Protein AF-A0A1A2NCG4-F1 (afdb_monomer_lite)

Foldseek 3Di:
DDDDDDDDDPPPPPPPPVPPPDDDLVRVLVVLVVVLVVLVVQLVVCVVVDDPSNVVSVVVNVVSVVVNVVSVVPPDAQVCPCVVPVDHDGDDDPDPPPPPPPPPDDDDDD

Secondary structure (DSSP, 8-state):
------------------------HHHHHHHHHHHHHHHHHHHHHHHTT-SHHHHHHHHHHHHHHHHHHHHHHTS--HHHHHHHHSSS-----------SSSS-------

Radius of gyration: 27.73 Å; chains: 1; bounding box: 93×32×76 Å

Structure (mmCIF, N/CA/C/O backbone):
data_AF-A0A1A2NCG4-F1
#
_entry.id   AF-A0A1A2NCG4-F1
#
loop_
_atom_site.group_PDB
_atom_site.id
_atom_site.type_symbol
_atom_site.label_atom_id
_atom_site.label_alt_id
_atom_site.label_comp_id
_atom_site.label_asym_id
_atom_site.label_entity_id
_atom_site.label_seq_id
_atom_site.pdbx_PDB_ins_code
_atom_site.Cartn_x
_atom_site.Cartn_y
_atom_site.Cartn_z
_atom_site.occupancy
_atom_site.B_iso_or_equiv
_atom_site.auth_seq_id
_atom_site.auth_comp_id
_atom_site.auth_asym_id
_atom_site.auth_atom_id
_atom_site.pdbx_PDB_model_num
ATOM 1 N N . MET A 1 1 ? 63.671 -20.249 -1.790 1.00 40.69 1 MET A N 1
ATOM 2 C CA . MET A 1 1 ? 62.446 -20.794 -2.418 1.00 40.69 1 MET A CA 1
ATOM 3 C C . MET A 1 1 ? 62.021 -21.967 -1.548 1.00 40.69 1 MET A C 1
ATOM 5 O O . MET A 1 1 ? 62.850 -22.837 -1.359 1.00 40.69 1 MET A O 1
ATOM 9 N N . SER A 1 2 ? 60.876 -22.022 -0.878 1.00 42.03 2 SER A N 1
ATOM 10 C CA . SER A 1 2 ? 59.622 -21.285 -1.029 1.00 42.03 2 SER A CA 1
ATOM 11 C C . SER A 1 2 ? 58.875 -21.240 0.310 1.00 42.03 2 SER A C 1
ATOM 13 O O . SER A 1 2 ? 59.149 -22.031 1.209 1.00 42.03 2 SER A O 1
ATOM 15 N N . SER A 1 3 ? 57.988 -20.258 0.407 1.00 44.75 3 SER A N 1
ATOM 16 C CA . SER A 1 3 ? 57.335 -19.721 1.595 1.00 44.75 3 SER A CA 1
ATOM 17 C C . SER A 1 3 ? 56.374 -20.658 2.334 1.00 44.75 3 SER A C 1
ATOM 19 O O . SER A 1 3 ? 55.581 -21.369 1.726 1.00 44.75 3 SER A O 1
ATOM 21 N N . GLU A 1 4 ? 56.470 -20.578 3.662 1.00 43.50 4 GLU A N 1
ATOM 22 C CA . GLU A 1 4 ? 55.412 -20.226 4.623 1.00 43.50 4 GLU A CA 1
ATOM 23 C C . GLU A 1 4 ? 53.996 -20.780 4.386 1.00 43.50 4 GLU A C 1
ATOM 25 O O . GLU A 1 4 ? 53.240 -20.344 3.518 1.00 43.50 4 GLU A O 1
ATOM 30 N N . ALA A 1 5 ? 53.637 -21.729 5.250 1.00 50.12 5 ALA A N 1
ATOM 31 C CA . ALA A 1 5 ? 52.294 -22.243 5.429 1.00 50.12 5 ALA A CA 1
ATOM 32 C C . ALA A 1 5 ? 51.447 -21.327 6.334 1.00 50.12 5 ALA A C 1
ATOM 34 O O . ALA A 1 5 ? 51.942 -20.778 7.315 1.00 50.12 5 ALA A O 1
ATOM 35 N N . THR A 1 6 ? 50.136 -21.343 6.065 1.00 50.97 6 THR A N 1
ATOM 36 C CA . THR A 1 6 ? 49.026 -20.995 6.977 1.00 50.97 6 THR A CA 1
ATOM 37 C C . THR A 1 6 ? 48.635 -19.514 7.058 1.00 50.97 6 THR A C 1
ATOM 39 O O . THR A 1 6 ? 48.893 -18.825 8.039 1.00 50.97 6 THR A O 1
ATOM 42 N N . GLY A 1 7 ? 47.874 -19.053 6.060 1.00 45.34 7 GLY A N 1
ATOM 43 C CA . GLY A 1 7 ? 46.900 -17.974 6.262 1.00 45.34 7 GLY A CA 1
ATOM 44 C C . GLY A 1 7 ? 45.624 -18.545 6.901 1.00 45.34 7 GLY A C 1
ATOM 45 O O . GLY A 1 7 ? 45.206 -19.640 6.511 1.00 45.34 7 GLY A O 1
ATOM 46 N N . PRO A 1 8 ? 45.004 -17.868 7.885 1.00 47.22 8 PRO A N 1
ATOM 47 C CA . PRO A 1 8 ? 43.880 -18.416 8.628 1.00 47.22 8 PRO A CA 1
ATOM 48 C C . PRO A 1 8 ? 42.704 -18.656 7.685 1.00 47.22 8 PRO A C 1
ATOM 50 O O . PRO A 1 8 ? 42.287 -17.773 6.925 1.00 47.22 8 PRO A O 1
ATOM 53 N N . GLY A 1 9 ? 42.188 -19.884 7.746 1.00 47.66 9 GLY A N 1
ATOM 54 C CA . GLY A 1 9 ? 40.974 -20.290 7.068 1.00 47.66 9 GLY A CA 1
ATOM 55 C C . GLY A 1 9 ? 39.875 -19.288 7.377 1.00 47.66 9 GLY A C 1
ATOM 56 O O . GLY A 1 9 ? 39.400 -19.194 8.506 1.00 47.66 9 GLY A O 1
ATOM 57 N N . HIS A 1 10 ? 39.475 -18.536 6.356 1.00 52.81 10 HIS A N 1
ATOM 58 C CA . HIS A 1 10 ? 38.208 -17.834 6.376 1.00 52.81 10 HIS A CA 1
ATOM 59 C C . HIS A 1 10 ? 37.139 -18.917 6.335 1.00 52.81 10 HIS A C 1
ATOM 61 O O . HIS A 1 10 ? 36.687 -19.327 5.265 1.00 52.81 10 HIS A O 1
ATOM 67 N N . THR A 1 11 ? 36.755 -19.417 7.506 1.00 54.38 11 THR A N 1
ATOM 68 C CA . THR A 1 11 ? 35.474 -20.080 7.672 1.00 54.38 11 THR A CA 1
ATOM 69 C C . THR A 1 11 ? 34.425 -19.027 7.335 1.00 54.38 11 THR A C 1
ATOM 71 O O . THR A 1 11 ? 33.979 -18.280 8.204 1.00 54.38 11 THR A O 1
ATOM 74 N N . ARG A 1 12 ? 34.064 -18.911 6.049 1.00 61.94 12 ARG A N 1
ATOM 75 C CA . ARG A 1 12 ? 32.766 -18.364 5.667 1.00 61.94 12 ARG A CA 1
ATOM 76 C C . ARG A 1 12 ? 31.772 -19.306 6.319 1.00 61.94 12 ARG A C 1
ATOM 78 O O . ARG A 1 12 ? 31.490 -20.373 5.777 1.00 61.94 12 ARG A O 1
ATOM 85 N N . GLY A 1 13 ? 31.346 -18.964 7.532 1.00 55.66 13 GLY A N 1
ATOM 86 C CA . GLY A 1 13 ? 30.144 -19.540 8.098 1.00 55.66 13 GLY A CA 1
ATOM 87 C C . GLY A 1 13 ? 29.092 -19.367 7.021 1.00 55.66 13 GLY A C 1
ATOM 88 O O . GLY A 1 13 ? 28.848 -18.245 6.580 1.00 55.66 13 GLY A O 1
ATOM 89 N N . ARG A 1 14 ? 28.592 -20.488 6.502 1.00 59.34 14 ARG A N 1
ATOM 90 C CA . ARG A 1 14 ? 27.400 -20.488 5.672 1.00 59.34 14 ARG A CA 1
ATOM 91 C C . ARG A 1 14 ? 26.348 -19.872 6.578 1.00 59.34 14 ARG A C 1
ATOM 93 O O . ARG A 1 14 ? 25.971 -20.500 7.565 1.00 59.34 14 ARG A O 1
ATOM 100 N N . LEU A 1 15 ? 26.028 -18.602 6.340 1.00 61.09 15 LEU A N 1
ATOM 101 C CA . LEU A 1 15 ? 24.830 -18.028 6.910 1.00 61.09 15 LEU A CA 1
ATOM 102 C C . LEU A 1 15 ? 23.736 -18.988 6.461 1.00 61.09 15 LEU A C 1
ATOM 104 O O . LEU A 1 15 ? 23.639 -19.300 5.273 1.00 61.09 15 LEU A O 1
ATOM 108 N N . ASP A 1 16 ? 23.021 -19.547 7.427 1.00 59.84 16 ASP A N 1
ATOM 109 C CA . ASP A 1 16 ? 21.715 -20.158 7.212 1.00 59.84 16 ASP A CA 1
ATOM 110 C C . ASP A 1 16 ? 20.771 -19.007 6.830 1.00 59.84 16 ASP A C 1
ATOM 112 O O . ASP A 1 16 ? 19.940 -18.544 7.604 1.00 59.84 16 ASP A O 1
ATOM 116 N N . GLU A 1 17 ? 21.089 -18.377 5.702 1.00 57.78 17 GLU A N 1
ATOM 117 C CA . GLU A 1 17 ? 20.279 -17.388 5.032 1.00 57.78 17 GLU A CA 1
ATOM 118 C C . GLU A 1 17 ? 19.229 -18.237 4.349 1.00 57.78 17 GLU A C 1
ATOM 120 O O . GLU A 1 17 ? 19.511 -18.854 3.325 1.00 57.78 17 GLU A O 1
ATOM 125 N N . ASP A 1 18 ? 18.061 -18.334 4.991 1.00 62.50 18 ASP A N 1
ATOM 126 C CA . ASP A 1 18 ? 16.822 -18.757 4.350 1.00 62.50 18 ASP A CA 1
ATOM 127 C C . ASP A 1 18 ? 16.854 -18.240 2.911 1.00 62.50 18 ASP A C 1
ATOM 129 O O . ASP A 1 18 ? 16.861 -17.024 2.698 1.00 62.50 18 ASP A O 1
ATOM 133 N N . ASP A 1 19 ? 16.947 -19.151 1.941 1.00 57.56 19 ASP A N 1
ATOM 134 C CA . ASP A 1 19 ? 16.981 -18.819 0.523 1.00 57.56 19 ASP A CA 1
ATOM 135 C C . ASP A 1 19 ? 15.716 -18.011 0.204 1.00 57.56 19 ASP A C 1
ATOM 137 O O . ASP A 1 19 ? 14.617 -18.542 0.032 1.00 57.56 19 ASP A O 1
ATOM 141 N N . HIS A 1 20 ? 15.840 -16.685 0.218 1.00 71.75 20 HIS A N 1
ATOM 142 C CA . HIS A 1 20 ? 14.717 -15.800 -0.017 1.00 71.75 20 HIS A CA 1
ATOM 143 C C . HIS A 1 20 ? 14.464 -15.769 -1.517 1.00 71.75 20 HIS A C 1
ATOM 145 O O . HIS A 1 20 ? 15.168 -15.072 -2.253 1.00 71.75 20 HIS A O 1
ATOM 151 N N . ASP A 1 21 ? 13.446 -16.509 -1.959 1.00 75.88 21 ASP A N 1
ATOM 152 C CA . ASP A 1 21 ? 12.949 -16.439 -3.329 1.00 75.88 21 ASP A CA 1
ATOM 153 C C . ASP A 1 21 ? 12.750 -14.970 -3.723 1.00 75.88 21 ASP A C 1
ATOM 155 O O . ASP A 1 21 ? 11.909 -14.246 -3.172 1.00 75.88 21 ASP A O 1
ATOM 159 N N . LEU A 1 22 ? 13.565 -14.505 -4.673 1.00 78.94 22 LEU A N 1
ATOM 160 C CA . LEU A 1 22 ? 13.446 -13.152 -5.191 1.00 78.94 22 LEU A CA 1
ATOM 161 C C . LEU A 1 22 ? 12.140 -13.055 -5.974 1.00 78.94 22 LEU A C 1
ATOM 163 O O . LEU A 1 22 ? 11.995 -13.635 -7.048 1.00 78.94 22 LEU A O 1
ATOM 167 N N . LEU A 1 23 ? 11.195 -12.286 -5.440 1.00 78.12 23 LEU A N 1
ATOM 168 C CA . LEU A 1 23 ? 9.933 -12.022 -6.117 1.00 78.12 23 LEU A CA 1
ATOM 169 C C . LEU A 1 23 ? 10.169 -11.180 -7.372 1.00 78.12 23 LEU A C 1
ATOM 171 O O . LEU A 1 23 ? 10.882 -10.171 -7.348 1.00 78.12 23 LEU A O 1
ATOM 175 N N . THR A 1 24 ? 9.489 -11.532 -8.460 1.00 82.81 24 THR A N 1
ATOM 176 C CA . THR A 1 24 ? 9.395 -10.648 -9.621 1.00 82.81 24 THR A CA 1
ATOM 177 C C . THR A 1 24 ? 8.650 -9.362 -9.249 1.00 82.81 24 THR A C 1
ATOM 179 O O . THR A 1 24 ? 7.840 -9.325 -8.320 1.00 82.81 24 THR A O 1
ATOM 182 N N . PHE A 1 25 ? 8.859 -8.284 -10.013 1.00 77.56 25 PHE A N 1
ATOM 183 C CA . PHE A 1 25 ? 8.125 -7.024 -9.815 1.00 77.56 25 PHE A CA 1
ATOM 184 C C . PHE A 1 25 ? 6.600 -7.210 -9.787 1.00 77.56 25 PHE A C 1
ATOM 186 O O . PHE A 1 25 ? 5.899 -6.477 -9.086 1.00 77.56 25 PHE A O 1
ATOM 193 N N . THR A 1 26 ? 6.081 -8.180 -10.543 1.00 80.62 26 THR A N 1
ATOM 194 C CA . THR A 1 26 ? 4.645 -8.464 -10.598 1.00 80.62 26 THR A CA 1
ATOM 195 C C . THR A 1 26 ? 4.173 -9.152 -9.320 1.00 80.62 26 THR A C 1
ATOM 197 O O . THR A 1 26 ? 3.218 -8.679 -8.704 1.00 80.62 26 THR A O 1
ATOM 200 N N . GLU A 1 27 ? 4.880 -10.193 -8.876 1.00 86.81 27 GLU A N 1
ATOM 201 C CA . GLU A 1 27 ? 4.573 -10.931 -7.642 1.00 86.81 27 GLU A CA 1
ATOM 202 C C . GLU A 1 27 ? 4.716 -10.040 -6.403 1.00 86.81 27 GLU A C 1
ATOM 204 O O . GLU A 1 27 ? 3.833 -10.011 -5.544 1.00 86.81 27 GLU A O 1
ATOM 209 N N . ALA A 1 28 ? 5.772 -9.225 -6.342 1.00 87.25 28 ALA A N 1
ATOM 210 C CA . ALA A 1 28 ? 5.954 -8.235 -5.285 1.00 87.25 28 ALA A CA 1
ATOM 211 C C . ALA A 1 28 ? 4.804 -7.211 -5.265 1.00 87.25 28 ALA A C 1
ATOM 213 O O . ALA A 1 28 ? 4.313 -6.833 -4.199 1.00 87.25 28 ALA A O 1
ATOM 214 N N . GLY A 1 29 ? 4.331 -6.782 -6.440 1.00 88.06 29 GLY A N 1
ATOM 215 C CA . GLY A 1 29 ? 3.193 -5.872 -6.569 1.00 88.06 29 GLY A CA 1
ATOM 216 C C . GLY A 1 29 ? 1.853 -6.495 -6.161 1.00 88.06 29 GLY A C 1
ATOM 217 O O . GLY A 1 29 ? 0.999 -5.805 -5.602 1.00 88.06 29 GLY A O 1
ATOM 218 N N . GLU A 1 30 ? 1.640 -7.782 -6.432 1.00 90.38 30 GLU A N 1
ATOM 219 C CA . GLU A 1 30 ? 0.453 -8.527 -5.990 1.00 90.38 30 GLU A CA 1
ATOM 220 C C . GLU A 1 30 ? 0.429 -8.717 -4.483 1.00 90.38 30 GLU A C 1
ATOM 222 O O . GLU A 1 30 ? -0.557 -8.359 -3.832 1.00 90.38 30 GLU A O 1
ATOM 227 N N . ARG A 1 31 ? 1.546 -9.174 -3.919 1.00 91.25 31 ARG A N 1
ATOM 228 C CA . ARG A 1 31 ? 1.692 -9.338 -2.476 1.00 91.25 31 ARG A CA 1
ATOM 229 C C . ARG A 1 31 ? 1.472 -8.020 -1.740 1.00 91.25 31 ARG A C 1
ATOM 231 O O . ARG A 1 31 ? 0.681 -7.964 -0.802 1.00 91.25 31 ARG A O 1
ATOM 238 N N . LEU A 1 32 ? 2.075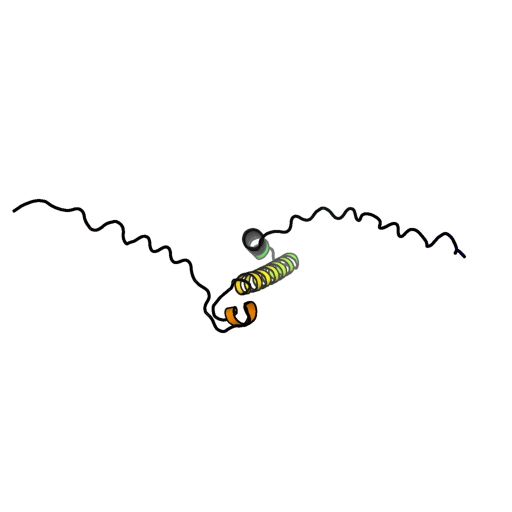 -6.934 -2.229 1.00 93.31 32 LEU A N 1
ATOM 239 C CA . LEU A 1 32 ? 1.904 -5.606 -1.644 1.00 93.31 32 LEU A CA 1
ATOM 240 C C . LEU A 1 32 ? 0.445 -5.122 -1.690 1.00 93.31 32 LEU A C 1
ATOM 242 O O . LEU A 1 32 ? -0.026 -4.509 -0.734 1.00 93.31 32 LEU A O 1
ATOM 246 N N . ARG A 1 33 ? -0.299 -5.412 -2.767 1.00 94.00 33 ARG A N 1
ATOM 247 C CA . ARG A 1 33 ? -1.738 -5.097 -2.838 1.00 94.00 33 ARG A CA 1
ATOM 248 C C . ARG A 1 33 ? -2.539 -5.857 -1.780 1.00 94.00 33 ARG A C 1
ATOM 250 O O . ARG A 1 33 ? -3.396 -5.250 -1.138 1.00 94.00 33 ARG A O 1
ATOM 257 N N . GLY A 1 34 ? -2.241 -7.140 -1.579 1.00 95.56 34 GLY A N 1
ATOM 258 C CA . GLY A 1 34 ? -2.851 -7.948 -0.520 1.00 95.56 34 GLY A CA 1
ATOM 259 C C . GLY A 1 34 ? -2.561 -7.391 0.876 1.00 95.56 34 GLY A C 1
ATOM 260 O O . GLY A 1 34 ? -3.478 -7.210 1.675 1.00 95.56 34 GLY A O 1
ATOM 261 N N . GLU A 1 35 ? -1.308 -7.022 1.144 1.00 96.50 35 GLU A N 1
ATOM 262 C CA . GLU A 1 35 ? -0.910 -6.430 2.427 1.00 96.50 35 GLU A CA 1
ATOM 263 C C . GLU A 1 35 ? -1.591 -5.081 2.695 1.00 96.50 35 GLU A C 1
ATOM 265 O O . GLU A 1 35 ? -2.029 -4.825 3.816 1.00 96.50 35 GLU A O 1
ATOM 270 N N . ILE A 1 36 ? -1.745 -4.230 1.674 1.00 97.75 36 ILE A N 1
ATOM 271 C CA . ILE A 1 36 ? -2.495 -2.970 1.797 1.00 97.75 36 ILE A CA 1
ATOM 272 C C . ILE A 1 36 ? -3.963 -3.240 2.136 1.00 97.75 36 ILE A C 1
ATOM 274 O O . ILE A 1 36 ? -4.524 -2.548 2.985 1.00 97.75 36 ILE A O 1
ATOM 278 N N . ALA A 1 37 ? -4.594 -4.227 1.495 1.00 97.62 37 ALA A N 1
ATOM 279 C CA . ALA A 1 37 ? -5.985 -4.576 1.773 1.00 97.62 37 ALA A CA 1
ATOM 280 C C . ALA A 1 37 ? -6.166 -5.054 3.223 1.00 97.62 37 ALA A C 1
ATOM 282 O O . ALA A 1 37 ? -7.053 -4.563 3.921 1.00 97.62 37 ALA A O 1
ATOM 283 N N . ALA A 1 38 ? -5.275 -5.927 3.701 1.00 97.50 38 ALA A N 1
ATOM 284 C CA . ALA A 1 38 ? -5.277 -6.385 5.088 1.00 97.50 38 ALA A CA 1
ATOM 285 C C . ALA A 1 38 ? -5.051 -5.228 6.078 1.00 97.50 38 ALA A C 1
ATOM 287 O O . ALA A 1 38 ? -5.766 -5.110 7.071 1.00 97.50 38 ALA A O 1
ATOM 288 N N . ALA A 1 39 ? -4.109 -4.325 5.786 1.00 97.25 39 ALA A N 1
ATOM 289 C CA . ALA A 1 39 ? -3.852 -3.157 6.626 1.00 97.25 39 ALA A CA 1
ATOM 290 C C . ALA A 1 39 ? -5.058 -2.203 6.690 1.00 97.25 39 ALA A C 1
ATOM 292 O O . ALA A 1 39 ? -5.361 -1.677 7.758 1.00 97.25 39 ALA A O 1
ATOM 293 N N . ARG A 1 40 ? -5.785 -2.008 5.580 1.00 97.94 40 ARG A N 1
ATOM 294 C CA . ARG A 1 40 ? -7.027 -1.213 5.560 1.00 97.94 40 ARG A CA 1
ATOM 295 C C . ARG A 1 40 ? -8.121 -1.836 6.413 1.00 97.94 40 ARG A C 1
ATOM 297 O O . ARG A 1 40 ? -8.734 -1.123 7.199 1.00 97.94 40 ARG A O 1
ATOM 304 N N . ALA A 1 41 ? -8.339 -3.145 6.280 1.00 97.56 41 ALA A N 1
ATOM 305 C CA . ALA A 1 41 ? -9.299 -3.861 7.115 1.00 97.56 41 ALA A CA 1
ATOM 306 C C . ALA A 1 41 ? -8.944 -3.708 8.600 1.00 97.56 41 ALA A C 1
ATOM 308 O O . ALA A 1 41 ? -9.802 -3.369 9.410 1.00 97.56 41 ALA A O 1
ATOM 309 N N . ARG A 1 42 ? -7.654 -3.831 8.937 1.00 96.44 42 ARG A N 1
ATOM 310 C CA . ARG A 1 42 ? -7.186 -3.671 10.314 1.00 96.44 42 ARG A CA 1
ATOM 311 C C . ARG A 1 42 ? -7.404 -2.264 10.871 1.00 96.44 42 ARG A C 1
ATOM 313 O O . ARG A 1 42 ? -7.760 -2.129 12.036 1.00 96.44 42 ARG A O 1
ATOM 320 N N . VAL A 1 43 ? -7.193 -1.223 10.064 1.00 97.56 43 VAL A N 1
ATOM 321 C CA . VAL A 1 43 ? -7.518 0.157 10.461 1.00 97.56 43 VAL A CA 1
ATOM 322 C C . VAL A 1 43 ? -9.018 0.289 10.727 1.00 97.56 43 VAL A C 1
ATOM 324 O O . VAL A 1 43 ? -9.381 0.766 11.794 1.00 97.56 43 VAL A O 1
ATOM 327 N N . ALA A 1 44 ? -9.872 -0.204 9.825 1.00 96.75 44 ALA A N 1
ATOM 328 C CA . ALA A 1 44 ? -11.326 -0.123 9.978 1.00 96.75 44 ALA A CA 1
ATOM 329 C C . ALA A 1 44 ? -11.839 -0.843 11.241 1.00 96.75 44 ALA A C 1
ATOM 331 O O . ALA A 1 44 ? -12.717 -0.334 11.930 1.00 96.75 44 ALA A O 1
ATOM 332 N N . GLU A 1 45 ? -11.267 -1.999 11.591 1.00 95.69 45 GLU A N 1
ATOM 333 C CA . GLU A 1 45 ? -11.578 -2.692 12.850 1.00 95.69 45 GLU A CA 1
ATOM 334 C C . GLU A 1 45 ? -11.202 -1.861 14.085 1.00 95.69 45 GLU A C 1
ATOM 336 O O . GLU A 1 45 ? -11.927 -1.840 15.080 1.00 95.69 45 GLU A O 1
ATOM 341 N N . LEU A 1 46 ? -10.050 -1.191 14.031 1.00 96.19 46 LEU A N 1
ATOM 342 C CA . LEU A 1 46 ? -9.499 -0.435 15.151 1.00 96.19 46 LEU A CA 1
ATOM 343 C C . LEU A 1 46 ? -10.100 0.965 15.289 1.00 96.19 46 LEU A C 1
ATOM 345 O O . LEU A 1 46 ? -10.000 1.545 16.365 1.00 96.19 46 LEU A O 1
ATOM 349 N N . GLU A 1 47 ? -10.750 1.506 14.258 1.00 94.50 47 GLU A N 1
ATOM 350 C CA . GLU A 1 47 ? -11.420 2.814 14.316 1.00 94.50 47 GLU A CA 1
ATOM 351 C C . GLU A 1 47 ? -12.501 2.874 15.402 1.00 94.50 47 GLU A C 1
ATOM 353 O O . GLU A 1 47 ? -12.669 3.913 16.038 1.00 94.50 47 GLU A O 1
ATOM 358 N N . ALA A 1 48 ? -13.185 1.757 15.671 1.00 89.25 48 ALA A N 1
ATOM 359 C CA . ALA A 1 48 ? -14.212 1.679 16.710 1.00 89.25 48 ALA A CA 1
ATOM 360 C C . ALA A 1 48 ? -13.643 1.694 18.142 1.00 89.25 48 ALA A C 1
ATOM 362 O O . ALA A 1 48 ? -14.350 2.063 19.079 1.00 89.25 48 ALA A O 1
ATOM 363 N N . VAL A 1 49 ? -12.386 1.277 18.321 1.00 92.00 49 VAL A N 1
ATOM 364 C CA . VAL A 1 49 ? -11.726 1.161 19.635 1.00 92.00 49 VAL A CA 1
ATOM 365 C C . VAL A 1 49 ? -10.788 2.344 19.891 1.00 92.00 49 VAL A C 1
ATOM 367 O O . VAL A 1 49 ? -10.683 2.827 21.017 1.00 92.00 49 VAL A O 1
ATOM 370 N N . GLY A 1 50 ? -10.130 2.840 18.844 1.00 91.56 50 GLY A N 1
ATOM 371 C CA . GLY A 1 50 ? -9.127 3.893 18.926 1.00 91.56 50 GLY A CA 1
ATOM 372 C C . GLY A 1 50 ? -7.820 3.442 19.589 1.00 91.56 50 GLY A C 1
ATOM 373 O O . GLY A 1 50 ? -7.510 2.255 19.686 1.00 91.56 50 GLY A O 1
ATOM 374 N N . GLY A 1 51 ? -7.035 4.421 20.041 1.00 93.75 51 GLY A N 1
ATOM 375 C CA . GLY A 1 51 ? -5.792 4.201 20.784 1.00 93.75 51 GLY A CA 1
ATOM 376 C C . GLY A 1 51 ? -4.548 3.970 19.920 1.00 93.75 51 GLY A C 1
ATOM 377 O O . GLY A 1 51 ? -4.552 4.148 18.700 1.00 93.75 51 GLY A O 1
ATOM 378 N N . ASP A 1 52 ? -3.456 3.586 20.579 1.00 95.38 52 ASP A N 1
ATOM 379 C CA . ASP A 1 52 ? -2.128 3.466 19.961 1.00 95.38 52 ASP A CA 1
ATOM 380 C C . ASP A 1 52 ? -2.075 2.428 18.835 1.00 95.38 52 ASP A C 1
ATOM 382 O O . ASP A 1 52 ? -1.341 2.602 17.860 1.00 95.38 52 ASP A O 1
ATOM 386 N N . ASP A 1 53 ? -2.875 1.367 18.931 1.00 93.12 53 ASP A N 1
ATOM 387 C CA . ASP A 1 53 ? -2.948 0.338 17.895 1.00 93.12 53 ASP A CA 1
ATOM 388 C C . ASP A 1 53 ? -3.524 0.889 16.586 1.00 93.12 53 ASP A C 1
ATOM 390 O O . ASP A 1 53 ? -3.032 0.542 15.508 1.00 93.12 53 ASP A O 1
ATOM 394 N N . LEU A 1 54 ? -4.504 1.800 16.659 1.00 96.75 54 LEU A N 1
ATOM 395 C CA . LEU A 1 54 ? -5.042 2.484 15.483 1.00 96.75 54 LEU A CA 1
ATOM 396 C C . LEU A 1 54 ? -3.963 3.349 14.821 1.00 96.75 54 LEU A C 1
ATOM 398 O O . LEU A 1 54 ? -3.783 3.287 13.604 1.00 96.75 54 LEU A O 1
ATOM 402 N N . LEU A 1 55 ? -3.195 4.102 15.615 1.00 96.81 55 LEU A N 1
ATOM 403 C CA . LEU A 1 55 ? -2.101 4.935 15.105 1.00 96.81 55 LEU A CA 1
ATOM 404 C C . LEU A 1 55 ? -1.019 4.090 14.419 1.00 96.81 55 LEU A C 1
ATOM 406 O O . LEU A 1 55 ? -0.564 4.427 13.324 1.00 96.81 55 LEU A O 1
ATOM 410 N N . ARG A 1 56 ? -0.641 2.951 15.013 1.00 96.31 56 ARG A N 1
ATOM 411 C CA . ARG A 1 56 ? 0.320 2.010 14.413 1.00 96.31 56 ARG A CA 1
ATOM 412 C C . ARG A 1 56 ? -0.210 1.399 13.118 1.00 96.31 56 ARG A C 1
ATOM 414 O O . ARG A 1 56 ? 0.534 1.305 12.140 1.00 96.31 56 ARG A O 1
ATOM 421 N N . ALA A 1 57 ? -1.485 1.013 13.085 1.00 96.38 57 ALA A N 1
ATOM 422 C CA . ALA A 1 57 ? -2.116 0.466 11.888 1.00 96.38 57 ALA A CA 1
ATOM 423 C C . ALA A 1 57 ? -2.165 1.499 10.747 1.00 96.38 57 ALA A C 1
ATOM 425 O O . ALA A 1 57 ? -1.827 1.175 9.607 1.00 96.38 57 ALA A O 1
ATOM 426 N N . GLN A 1 58 ? -2.492 2.758 11.053 1.00 97.75 58 GLN A N 1
ATOM 427 C CA . GLN A 1 58 ? -2.485 3.861 10.086 1.00 97.75 58 GLN A CA 1
ATOM 428 C C . GLN A 1 58 ? -1.075 4.178 9.569 1.00 97.75 58 GLN A C 1
ATOM 430 O O . GLN A 1 58 ? -0.890 4.379 8.363 1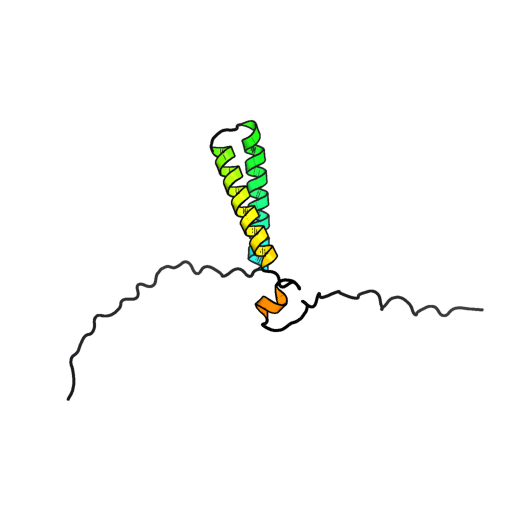.00 97.75 58 GLN A O 1
ATOM 435 N N . ALA A 1 59 ? -0.068 4.177 10.448 1.00 97.75 59 ALA A N 1
ATOM 436 C CA . ALA A 1 59 ? 1.328 4.359 10.056 1.00 97.75 59 ALA A CA 1
ATOM 437 C C . ALA A 1 59 ? 1.773 3.252 9.089 1.00 97.75 59 ALA A C 1
ATOM 439 O O . ALA A 1 59 ? 2.276 3.541 8.002 1.00 97.75 59 ALA A O 1
ATOM 440 N N . ARG A 1 60 ? 1.476 1.985 9.412 1.00 97.12 60 ARG A N 1
ATOM 441 C CA . ARG A 1 60 ? 1.789 0.860 8.523 1.00 97.12 60 ARG A CA 1
ATOM 442 C C . ARG A 1 60 ? 1.066 0.962 7.180 1.00 97.12 60 ARG A C 1
ATOM 444 O O . ARG A 1 60 ? 1.688 0.746 6.141 1.00 97.12 60 ARG A O 1
ATOM 451 N N . LEU A 1 61 ? -0.218 1.320 7.170 1.00 97.94 61 LEU A N 1
ATOM 452 C CA . LEU A 1 61 ? -0.965 1.527 5.927 1.00 97.94 61 LEU A CA 1
ATOM 453 C C . LEU A 1 61 ? -0.345 2.643 5.069 1.00 97.94 61 LEU A C 1
ATOM 455 O O . LEU A 1 61 ? -0.258 2.511 3.844 1.00 97.94 61 LEU A O 1
ATOM 459 N N . THR A 1 62 ? 0.117 3.720 5.703 1.00 97.81 62 THR A N 1
ATOM 460 C CA . THR A 1 62 ? 0.801 4.830 5.027 1.00 97.81 62 THR A CA 1
ATOM 461 C C . THR A 1 62 ? 2.100 4.361 4.376 1.00 97.81 62 THR A C 1
ATOM 463 O O . THR A 1 62 ? 2.341 4.651 3.201 1.00 97.81 62 THR A O 1
ATOM 466 N N . ASP A 1 63 ? 2.912 3.587 5.093 1.00 97.44 63 ASP A N 1
ATOM 467 C CA . ASP A 1 63 ? 4.183 3.074 4.580 1.00 97.44 63 ASP A CA 1
ATOM 468 C C . ASP A 1 63 ? 3.993 2.105 3.411 1.00 97.44 63 ASP A C 1
ATOM 470 O O . ASP A 1 63 ? 4.661 2.240 2.379 1.00 97.44 63 ASP A O 1
ATOM 474 N N . LEU A 1 64 ? 3.030 1.184 3.518 1.00 96.62 64 LEU A N 1
ATOM 475 C CA . LEU A 1 64 ? 2.683 0.264 2.433 1.00 96.62 64 LEU A CA 1
ATOM 476 C C . LEU A 1 64 ? 2.164 1.019 1.202 1.00 96.62 64 LEU A C 1
ATOM 478 O O . LEU A 1 64 ? 2.560 0.722 0.074 1.00 96.62 64 LEU A O 1
ATOM 482 N N . SER A 1 65 ? 1.342 2.051 1.405 1.00 94.75 65 SER A N 1
ATOM 483 C CA . SER A 1 65 ? 0.834 2.889 0.312 1.00 94.75 65 SER A CA 1
ATOM 484 C C . SER A 1 65 ? 1.968 3.634 -0.400 1.00 94.75 65 SER A C 1
ATOM 486 O O . SER A 1 65 ? 2.024 3.658 -1.631 1.00 94.75 65 SER A O 1
ATOM 488 N N . ARG A 1 66 ? 2.936 4.173 0.352 1.00 93.69 66 ARG A N 1
ATOM 489 C CA . ARG A 1 66 ? 4.145 4.796 -0.215 1.00 93.69 66 ARG A CA 1
ATOM 490 C C . ARG A 1 66 ? 5.001 3.791 -0.982 1.00 93.69 66 ARG A C 1
ATOM 492 O O . ARG A 1 66 ? 5.522 4.124 -2.046 1.00 93.69 66 ARG A O 1
ATOM 499 N N . ALA A 1 67 ? 5.147 2.568 -0.473 1.00 90.69 67 ALA A N 1
ATOM 500 C CA . ALA A 1 67 ? 5.843 1.501 -1.186 1.00 90.69 67 ALA A CA 1
ATOM 501 C C . ALA A 1 67 ? 5.146 1.166 -2.515 1.00 90.69 67 ALA A C 1
ATOM 503 O O . ALA A 1 67 ? 5.818 1.033 -3.538 1.00 90.69 67 ALA A O 1
ATOM 504 N N . ALA A 1 68 ? 3.811 1.129 -2.536 1.00 90.00 68 ALA A N 1
ATOM 505 C CA . ALA A 1 68 ? 3.049 0.858 -3.753 1.00 90.00 68 ALA A CA 1
ATOM 506 C C . ALA A 1 68 ? 3.229 1.954 -4.807 1.00 90.00 68 ALA A C 1
ATOM 508 O O . ALA A 1 68 ? 3.434 1.639 -5.978 1.00 90.00 68 ALA A O 1
ATOM 509 N N . MET A 1 69 ? 3.250 3.227 -4.398 1.00 87.12 69 MET A N 1
ATOM 510 C CA . MET A 1 69 ? 3.544 4.341 -5.309 1.00 87.12 69 MET A CA 1
ATOM 511 C C . MET A 1 69 ? 4.925 4.195 -5.962 1.00 87.12 69 MET A C 1
ATOM 513 O O . MET A 1 69 ? 5.067 4.407 -7.166 1.00 87.12 69 MET A O 1
ATOM 517 N N . ARG A 1 70 ? 5.945 3.784 -5.194 1.00 84.44 70 ARG A N 1
ATOM 518 C CA . ARG A 1 70 ? 7.293 3.538 -5.734 1.00 84.44 70 ARG A CA 1
ATOM 519 C C . ARG A 1 70 ? 7.321 2.348 -6.693 1.00 84.44 70 ARG A C 1
ATOM 521 O O . ARG A 1 70 ? 7.902 2.465 -7.768 1.00 84.44 70 ARG A O 1
ATOM 528 N N . ASN A 1 71 ? 6.642 1.251 -6.355 1.00 79.25 71 ASN A N 1
ATOM 529 C CA . ASN A 1 71 ? 6.514 0.091 -7.244 1.00 79.25 71 ASN A CA 1
ATOM 530 C C . ASN A 1 71 ? 5.792 0.444 -8.555 1.00 79.25 71 ASN 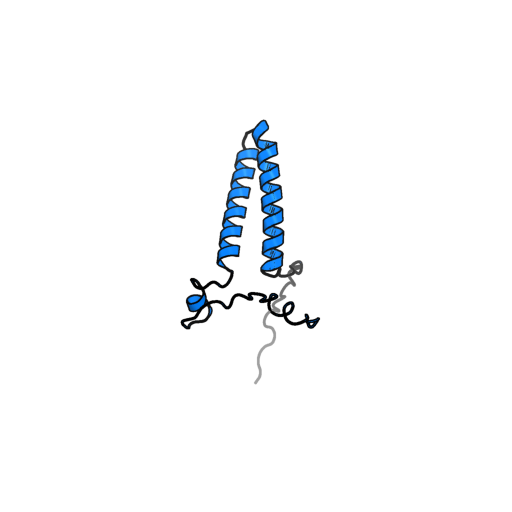A C 1
ATOM 532 O O . ASN A 1 71 ? 6.175 -0.036 -9.619 1.00 79.25 71 ASN A O 1
ATOM 536 N N . GLN A 1 72 ? 4.798 1.335 -8.514 1.00 72.81 72 GLN A N 1
ATOM 537 C CA . GLN A 1 72 ? 4.109 1.813 -9.713 1.00 72.81 72 GLN A CA 1
ATOM 538 C C . GLN A 1 72 ? 5.001 2.713 -10.583 1.00 72.81 72 GLN A C 1
ATOM 540 O O . GLN A 1 72 ? 4.989 2.583 -11.807 1.00 72.81 72 GLN A O 1
ATOM 545 N N . ALA A 1 73 ? 5.809 3.583 -9.970 1.00 63.31 73 ALA A N 1
ATOM 546 C CA . ALA A 1 73 ? 6.778 4.429 -10.673 1.00 63.31 73 ALA A CA 1
ATOM 547 C C . ALA A 1 73 ? 7.955 3.640 -11.287 1.00 63.31 73 ALA A C 1
ATOM 549 O O . ALA A 1 73 ? 8.632 4.152 -12.182 1.00 63.31 73 ALA A O 1
ATOM 550 N N . GLY A 1 74 ? 8.186 2.405 -10.825 1.00 58.53 74 GLY A N 1
ATOM 551 C CA . GLY A 1 74 ? 9.171 1.468 -11.372 1.00 58.53 74 GLY A CA 1
ATOM 552 C C . GLY A 1 74 ? 8.765 0.818 -12.699 1.00 58.53 74 GLY A C 1
ATOM 553 O O . GLY A 1 74 ? 9.621 0.273 -13.391 1.00 58.53 74 GLY A O 1
ATOM 554 N N . ARG A 1 75 ? 7.488 0.898 -13.109 1.00 65.12 75 ARG A N 1
ATOM 555 C CA . ARG A 1 75 ? 7.082 0.487 -14.463 1.00 65.12 75 ARG A CA 1
ATOM 556 C C . ARG A 1 75 ? 7.634 1.473 -15.485 1.00 65.12 75 ARG A C 1
ATOM 558 O O . ARG A 1 75 ? 7.412 2.679 -15.355 1.00 65.12 75 ARG A O 1
ATOM 565 N N . ILE A 1 76 ? 8.301 0.953 -16.517 1.00 67.38 76 ILE A N 1
ATOM 566 C CA . ILE A 1 76 ? 8.765 1.766 -17.642 1.00 67.38 76 ILE A CA 1
ATOM 567 C C . ILE A 1 76 ? 7.561 2.491 -18.254 1.00 67.38 76 ILE A C 1
ATOM 569 O O . ILE A 1 76 ? 6.571 1.880 -18.655 1.00 67.38 76 ILE A O 1
ATOM 573 N N . ASN A 1 77 ? 7.647 3.809 -18.286 1.00 70.19 77 ASN A N 1
ATOM 574 C CA . ASN A 1 77 ? 6.692 4.738 -18.852 1.00 70.19 77 ASN A CA 1
ATOM 575 C C . ASN A 1 77 ? 7.468 5.818 -19.610 1.00 70.19 77 ASN A C 1
ATOM 577 O O . ASN A 1 77 ? 8.673 5.956 -19.435 1.00 70.19 77 ASN A O 1
ATOM 581 N N . ASP A 1 78 ? 6.791 6.604 -20.437 1.00 70.88 78 ASP A N 1
ATOM 582 C CA . ASP A 1 78 ? 7.466 7.603 -21.275 1.00 70.88 78 ASP A CA 1
ATOM 583 C C . ASP A 1 78 ? 8.303 8.605 -20.457 1.00 70.88 78 ASP A C 1
ATOM 585 O O . ASP A 1 78 ? 9.364 9.022 -20.906 1.00 70.88 78 ASP A O 1
ATOM 589 N N . ALA A 1 79 ? 7.880 8.935 -19.230 1.00 72.75 79 ALA A N 1
ATOM 590 C CA . ALA A 1 79 ? 8.583 9.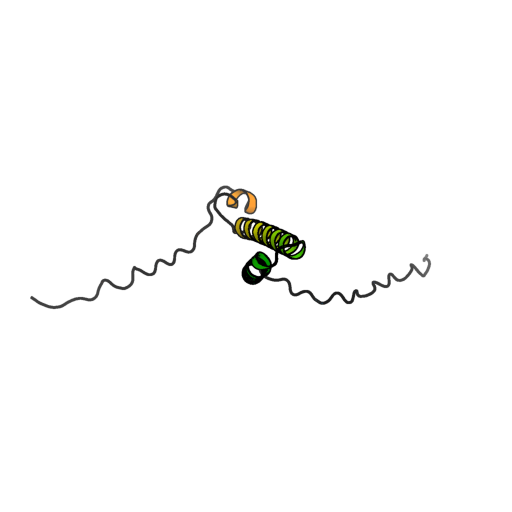876 -18.357 1.00 72.75 79 ALA A CA 1
ATOM 591 C C . ALA A 1 79 ? 9.858 9.299 -17.715 1.00 72.75 79 ALA A C 1
ATOM 593 O O . ALA A 1 79 ? 10.736 10.060 -17.313 1.00 72.75 79 ALA A O 1
ATOM 594 N N . ASN A 1 80 ? 9.980 7.973 -17.597 1.00 72.75 80 ASN A N 1
ATOM 595 C CA . ASN A 1 80 ? 11.186 7.317 -17.086 1.00 72.75 80 ASN A CA 1
ATOM 596 C C . ASN A 1 80 ? 11.957 6.536 -18.168 1.00 72.75 80 ASN A C 1
ATOM 598 O O . ASN A 1 80 ? 13.046 6.054 -17.866 1.00 72.75 80 ASN A O 1
ATOM 602 N N . PHE A 1 81 ? 11.441 6.458 -19.402 1.00 81.94 81 PHE A N 1
ATOM 603 C CA . PHE A 1 81 ? 12.006 5.688 -20.513 1.00 81.94 81 PHE A CA 1
ATOM 604 C C . PHE A 1 81 ? 13.436 6.117 -20.830 1.00 81.94 81 PHE A C 1
ATOM 606 O O . PHE A 1 81 ? 14.350 5.298 -20.784 1.00 81.94 81 PHE A O 1
ATOM 613 N N . GLU A 1 82 ? 13.641 7.408 -21.091 1.00 82.25 82 GLU A N 1
ATOM 614 C CA . GLU A 1 82 ? 14.959 7.942 -21.445 1.00 82.25 82 GLU A CA 1
ATOM 615 C C . GLU A 1 82 ? 15.966 7.754 -20.307 1.00 82.25 82 GLU A C 1
ATOM 617 O O . GLU A 1 82 ? 17.098 7.341 -20.538 1.00 82.25 82 GLU A O 1
ATOM 622 N N . ARG A 1 83 ? 15.532 7.941 -19.055 1.00 75.38 83 ARG A N 1
ATOM 623 C CA . ARG A 1 83 ? 16.368 7.684 -17.876 1.00 75.38 83 ARG A CA 1
ATOM 624 C C . ARG A 1 83 ? 16.759 6.208 -17.744 1.00 75.38 83 ARG A C 1
ATOM 626 O O . ARG A 1 83 ? 17.837 5.920 -17.238 1.00 75.38 83 ARG A O 1
ATOM 633 N N . PHE A 1 84 ? 15.881 5.284 -18.137 1.00 72.31 84 PHE A N 1
ATOM 634 C CA . PHE A 1 84 ? 16.101 3.842 -17.985 1.00 72.31 84 PHE A CA 1
ATOM 635 C C . PHE A 1 84 ? 16.917 3.241 -19.137 1.00 72.31 84 PHE A C 1
ATOM 637 O O . PHE A 1 84 ? 17.727 2.350 -18.905 1.00 72.31 84 PHE A O 1
ATOM 644 N N . PHE A 1 85 ? 16.717 3.724 -20.367 1.00 78.62 85 PHE A N 1
ATOM 645 C CA . PHE A 1 85 ? 17.361 3.189 -21.572 1.00 78.62 85 PHE A CA 1
ATOM 646 C C . PHE A 1 85 ? 18.521 4.038 -22.104 1.00 78.62 85 PHE A C 1
ATOM 648 O O . PHE A 1 85 ? 19.284 3.555 -22.936 1.00 78.62 85 PHE A O 1
ATOM 655 N N . GLY A 1 86 ? 18.681 5.279 -21.638 1.00 78.88 86 GLY A N 1
ATOM 656 C CA . GLY A 1 86 ? 19.787 6.159 -22.027 1.00 78.88 86 GLY A CA 1
ATOM 657 C C . GLY A 1 86 ? 19.666 6.762 -23.429 1.00 78.88 86 GLY A C 1
ATOM 658 O O . GLY A 1 86 ? 20.645 7.298 -23.941 1.00 78.88 86 GLY A O 1
ATOM 659 N N . TYR A 1 87 ? 18.492 6.676 -24.060 1.00 84.00 87 TYR A N 1
ATOM 660 C CA . TYR A 1 87 ? 18.192 7.327 -25.336 1.00 84.00 87 TYR A CA 1
ATOM 661 C C . TYR A 1 87 ? 16.735 7.816 -25.379 1.00 84.00 87 TYR A C 1
ATOM 663 O O . TYR A 1 87 ? 15.868 7.226 -24.722 1.00 84.00 87 TYR A O 1
ATOM 671 N N . PRO A 1 88 ? 16.440 8.880 -26.150 1.00 78.56 88 PRO A N 1
ATOM 672 C CA . PRO A 1 88 ? 15.088 9.407 -26.266 1.00 78.56 88 PRO A CA 1
ATOM 673 C C . PRO A 1 88 ? 14.172 8.381 -26.942 1.00 78.56 88 PRO A C 1
ATOM 675 O O . PRO A 1 88 ? 14.461 7.871 -28.024 1.00 78.56 88 PRO A O 1
ATOM 678 N N . GLY A 1 89 ? 13.042 8.078 -26.308 1.00 80.31 89 GLY A N 1
ATOM 679 C CA . GLY A 1 89 ? 12.070 7.116 -26.815 1.00 80.31 89 GLY A CA 1
ATOM 680 C C . GLY A 1 89 ? 10.823 7.038 -25.939 1.00 80.31 89 GLY A C 1
ATOM 681 O O . GLY A 1 89 ? 10.726 7.705 -24.911 1.00 80.31 89 GLY A O 1
ATOM 682 N N . LYS A 1 90 ? 9.845 6.238 -26.372 1.00 76.38 90 LYS A N 1
ATOM 683 C CA . LYS A 1 90 ? 8.580 6.014 -25.658 1.00 76.38 90 LYS A CA 1
ATOM 684 C C . LYS A 1 90 ? 8.391 4.533 -25.374 1.00 76.38 90 LYS A C 1
ATOM 686 O O . LYS A 1 90 ? 8.747 3.685 -26.195 1.00 76.38 90 LYS A O 1
ATOM 691 N N . ALA A 1 91 ? 7.796 4.221 -24.229 1.00 75.44 91 ALA A N 1
ATOM 692 C CA . ALA A 1 91 ? 7.513 2.850 -23.841 1.00 75.44 91 ALA A CA 1
ATOM 693 C C . ALA A 1 91 ? 6.455 2.264 -24.787 1.00 75.44 91 ALA A C 1
ATOM 695 O O . ALA A 1 91 ? 5.332 2.766 -24.873 1.00 75.44 91 ALA A O 1
ATOM 696 N N . ARG A 1 92 ? 6.785 1.182 -25.506 1.00 72.31 92 ARG A N 1
ATOM 697 C CA . ARG A 1 92 ? 5.794 0.492 -26.344 1.00 72.31 92 ARG A CA 1
ATOM 698 C C . ARG A 1 92 ? 4.746 -0.159 -25.443 1.00 72.31 92 ARG A C 1
ATOM 700 O O . ARG A 1 92 ? 5.049 -1.072 -24.681 1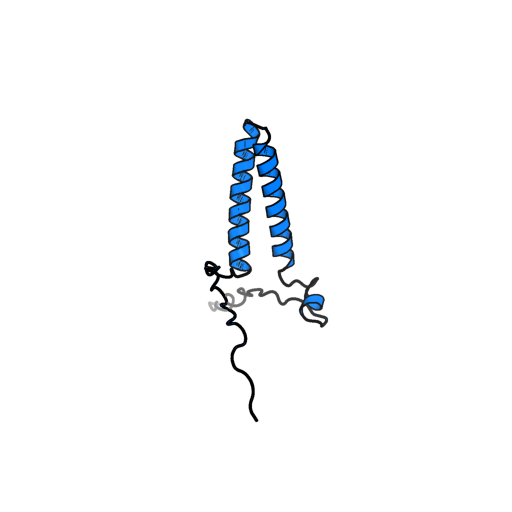.00 72.31 92 ARG A O 1
ATOM 707 N N . ARG A 1 93 ? 3.502 0.310 -25.539 1.00 68.56 93 ARG A N 1
ATOM 708 C CA . ARG A 1 93 ? 2.344 -0.330 -24.910 1.00 68.56 93 ARG A CA 1
ATOM 709 C C . ARG A 1 93 ? 1.871 -1.461 -25.814 1.00 68.56 93 ARG A C 1
ATOM 711 O O . ARG A 1 93 ? 1.639 -1.232 -26.998 1.00 68.56 93 ARG A O 1
ATOM 718 N N . ASN A 1 94 ? 1.727 -2.662 -25.263 1.00 55.94 94 ASN A N 1
ATOM 719 C CA . ASN A 1 94 ? 1.114 -3.772 -25.980 1.00 55.94 94 ASN A CA 1
ATOM 720 C C . ASN A 1 94 ? -0.399 -3.507 -26.050 1.00 55.94 94 ASN A C 1
ATOM 722 O O . ASN A 1 94 ? -1.144 -3.896 -25.154 1.00 55.94 94 ASN A O 1
ATOM 726 N N . VAL A 1 95 ? -0.842 -2.743 -27.049 1.00 51.53 95 VAL A N 1
ATOM 727 C CA . VAL A 1 95 ? -2.259 -2.671 -27.408 1.00 51.53 95 VAL A CA 1
ATOM 728 C C . VAL A 1 95 ? -2.563 -3.931 -28.205 1.00 51.53 95 VAL A C 1
ATOM 730 O O . VAL A 1 95 ? -2.084 -4.112 -29.320 1.00 51.53 95 VAL A O 1
ATOM 733 N N . THR A 1 96 ? -3.302 -4.857 -27.604 1.00 50.50 96 THR A N 1
ATOM 734 C CA . THR A 1 96 ? -3.933 -5.941 -28.352 1.00 50.50 96 THR A CA 1
ATOM 735 C C . THR A 1 96 ? -4.968 -5.308 -29.279 1.00 50.50 96 THR A C 1
ATOM 737 O O . THR A 1 96 ? -6.101 -5.091 -28.862 1.00 50.50 96 THR A O 1
ATOM 740 N N . ASN A 1 97 ? -4.585 -4.981 -30.515 1.00 53.88 97 ASN A N 1
ATOM 741 C CA . ASN A 1 97 ? -5.543 -4.782 -31.600 1.00 53.88 97 ASN A CA 1
ATOM 742 C C . ASN A 1 97 ? -6.175 -6.150 -31.871 1.00 53.88 97 ASN A C 1
ATOM 744 O O . ASN A 1 97 ? -5.607 -6.970 -32.588 1.00 53.88 97 ASN A O 1
ATOM 748 N N . ARG A 1 98 ? -7.309 -6.431 -31.232 1.00 53.91 98 ARG A N 1
ATOM 749 C CA . ARG A 1 98 ? -8.135 -7.606 -31.520 1.00 53.91 98 ARG A CA 1
ATOM 750 C C . ARG A 1 98 ? -9.500 -7.126 -32.012 1.00 53.91 98 ARG A C 1
ATOM 752 O O . ARG A 1 98 ? -10.499 -7.473 -31.409 1.00 53.91 98 ARG A O 1
ATOM 759 N N . ASP A 1 99 ? -9.513 -6.317 -33.071 1.00 53.81 99 ASP A N 1
ATOM 760 C CA . ASP A 1 99 ? -10.752 -5.825 -33.698 1.00 53.81 99 ASP A CA 1
ATOM 761 C C . ASP A 1 99 ? -10.741 -5.902 -35.246 1.00 53.81 99 ASP A C 1
ATOM 763 O O . ASP A 1 99 ? -11.671 -5.421 -35.881 1.00 53.81 99 ASP A O 1
ATOM 767 N N . GLU A 1 100 ? -9.750 -6.538 -35.891 1.00 53.25 100 GLU A N 1
ATOM 768 C CA . GLU A 1 100 ? -9.684 -6.616 -37.373 1.00 53.25 100 GLU A CA 1
ATOM 769 C C . GLU A 1 100 ? -10.137 -7.959 -37.990 1.00 53.25 100 GLU A C 1
ATOM 771 O O . GLU A 1 100 ? -10.004 -8.146 -39.194 1.00 53.25 100 GLU A O 1
ATOM 776 N N . GLU A 1 101 ? -10.712 -8.896 -37.223 1.00 51.78 101 GLU A N 1
ATOM 777 C CA . GLU A 1 101 ? -11.040 -10.248 -37.735 1.00 51.78 101 GLU A CA 1
ATOM 778 C C . GLU A 1 101 ? -12.544 -10.591 -37.802 1.00 51.78 101 GLU A C 1
ATOM 780 O O . GLU A 1 101 ? -12.906 -11.756 -37.930 1.00 51.78 101 GLU A O 1
ATOM 785 N N . LEU A 1 102 ? -13.452 -9.608 -37.741 1.00 53.94 102 LEU A N 1
ATOM 786 C CA . LEU A 1 102 ? -14.901 -9.850 -37.870 1.00 53.94 102 LEU A CA 1
ATOM 787 C C . LEU A 1 102 ? -15.575 -8.797 -38.757 1.00 53.94 102 LEU A C 1
ATOM 789 O O . LEU A 1 102 ? -16.318 -7.942 -38.284 1.00 53.94 102 LEU A O 1
ATOM 793 N N . GLY A 1 103 ? -15.314 -8.844 -40.064 1.00 49.66 103 GLY A N 1
ATOM 794 C CA . GLY A 1 103 ? -15.955 -7.909 -40.987 1.00 49.66 103 GLY A CA 1
ATOM 795 C C . GLY A 1 103 ? -15.714 -8.165 -42.468 1.00 49.66 103 GLY A C 1
ATOM 796 O O . GLY A 1 103 ? -15.477 -7.214 -43.199 1.00 49.66 103 GLY A O 1
ATOM 797 N N . SER A 1 104 ? -15.729 -9.417 -42.933 1.00 50.03 104 SER A N 1
ATOM 798 C CA . SER A 1 104 ? -15.835 -9.729 -44.373 1.00 50.03 104 SER A CA 1
ATOM 799 C C . SER A 1 104 ? -16.361 -11.147 -44.585 1.00 50.03 104 SER A C 1
ATOM 801 O O . SER A 1 104 ? -15.677 -12.022 -45.103 1.00 50.03 104 SER A O 1
ATOM 803 N N . ALA A 1 105 ? -17.595 -11.381 -44.153 1.00 55.66 105 ALA A N 1
ATOM 804 C CA . ALA A 1 105 ? -18.386 -12.512 -44.610 1.00 55.66 105 ALA A CA 1
ATOM 805 C C . ALA A 1 105 ? -19.851 -12.085 -44.631 1.00 55.66 105 ALA A C 1
ATOM 807 O O . ALA A 1 105 ? -20.580 -12.325 -43.677 1.00 55.66 105 ALA A O 1
ATOM 808 N N . ASP A 1 106 ? -20.263 -11.421 -45.708 1.00 43.0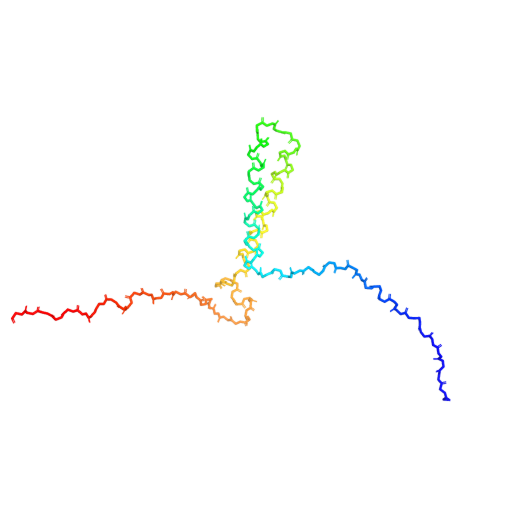6 106 ASP A N 1
ATOM 809 C CA . ASP A 1 106 ? -21.640 -11.570 -46.161 1.00 43.06 106 ASP A CA 1
ATOM 810 C C . ASP A 1 106 ? -21.706 -11.366 -47.675 1.00 43.06 106 ASP A C 1
ATOM 812 O O . ASP A 1 106 ? -21.687 -10.254 -48.201 1.00 43.06 106 ASP A O 1
ATOM 816 N N . GLY A 1 107 ? -21.711 -12.488 -48.387 1.00 48.72 107 GLY A N 1
ATOM 817 C CA . GLY A 1 107 ? -22.384 -12.566 -49.668 1.00 48.72 107 GLY A CA 1
ATOM 818 C C . GLY A 1 107 ? -23.762 -13.150 -49.409 1.00 48.72 107 GLY A C 1
ATOM 819 O O . GLY A 1 107 ? -23.825 -14.250 -48.877 1.00 48.72 107 GLY A O 1
ATOM 820 N N . THR A 1 108 ? -24.832 -12.450 -49.795 1.00 47.75 108 THR A N 1
ATOM 821 C CA . THR A 1 108 ? -26.118 -13.025 -50.236 1.00 47.75 108 THR A CA 1
ATOM 822 C C . THR A 1 108 ? -26.986 -11.946 -50.910 1.00 47.75 108 THR A C 1
ATOM 824 O O . THR A 1 108 ? -27.250 -10.900 -50.330 1.00 47.75 108 THR A O 1
ATOM 827 N N . SER A 1 109 ? -27.428 -12.280 -52.129 1.00 39.72 109 SER A N 1
ATOM 828 C CA . SER A 1 109 ? -28.591 -11.823 -52.919 1.00 39.72 109 SER A CA 1
ATOM 829 C C . SER A 1 109 ? -28.886 -10.339 -53.173 1.00 39.72 109 SER A C 1
ATOM 831 O O . SER A 1 109 ? -29.345 -9.618 -52.291 1.00 39.72 109 SER A O 1
ATOM 833 N N . ALA A 1 110 ? -28.905 -9.992 -54.466 1.00 40.72 110 ALA A N 1
ATOM 834 C CA . ALA A 1 110 ? -30.150 -9.698 -55.191 1.00 40.72 110 ALA A CA 1
ATOM 835 C C . ALA A 1 110 ? -30.014 -10.129 -56.660 1.00 40.72 110 ALA A C 1
ATOM 837 O O . ALA A 1 110 ? -28.913 -9.928 -57.220 1.00 40.72 110 ALA A O 1
#

pLDDT: mean 74.94, std 18.97, range [39.72, 97.94]

Sequence (110 aa):
MSSEATGPGHTRGRLDEDDHDLLTFTEAGERLRGEIAAARARVAELEAVGGDDLLRAQARLTDLSRAAMRNQAGRINDANFERFFGYPGKARRNVTNRDEELGSADGTSA